Protein AF-A0A1B6JNA1-F1 (afdb_monomer_lite)

Secondary structure (DSSP, 8-state):
-HHHHHHTT-GGG---TTPPPHHHHHHHHHHHHHHT-HHHHHHHTT---S-HHHHHHHHHHHHS-TTS---HHHHHHHHHHHHHHHHHHHHHHHHHHHHTT----GGGTTSSSS--

Organism: NCBI:txid320908

Structure (mmCIF, N/CA/C/O backbone):
data_AF-A0A1B6JNA1-F1
#
_entry.id   AF-A0A1B6JNA1-F1
#
loop_
_atom_site.group_PDB
_atom_site.id
_atom_site.type_symbol
_atom_site.label_atom_id
_atom_site.label_alt_id
_atom_site.label_comp_id
_atom_site.label_asym_id
_atom_site.label_entity_id
_atom_site.label_seq_id
_atom_site.pdbx_PDB_ins_code
_atom_site.Cartn_x
_atom_site.Cartn_y
_atom_site.Cartn_z
_atom_site.occupancy
_atom_site.B_iso_or_equiv
_atom_site.auth_seq_id
_atom_site.auth_comp_id
_atom_site.auth_asym_id
_atom_site.auth_atom_id
_atom_site.pdbx_PDB_model_num
ATOM 1 N N . LYS A 1 1 ? 30.604 8.614 -13.892 1.00 64.69 1 LYS A N 1
ATOM 2 C CA . LYS A 1 1 ? 31.550 8.070 -14.895 1.00 64.69 1 LYS A CA 1
ATOM 3 C C . LYS A 1 1 ? 30.980 8.242 -16.300 1.00 64.69 1 LYS A C 1
ATOM 5 O O . LYS A 1 1 ? 31.469 9.134 -16.958 1.00 64.69 1 LYS A O 1
ATOM 10 N N . TYR A 1 2 ? 29.886 7.576 -16.689 1.00 70.19 2 TYR A N 1
ATOM 11 C CA . TYR A 1 2 ? 29.178 7.879 -17.953 1.00 70.19 2 TYR A CA 1
ATOM 12 C C . TYR A 1 2 ? 28.753 9.357 -18.084 1.00 70.19 2 TYR A C 1
ATOM 14 O O . TYR A 1 2 ? 29.214 10.044 -18.978 1.00 70.19 2 TYR A O 1
ATOM 22 N N . ARG A 1 3 ? 28.040 9.897 -17.083 1.00 75.25 3 ARG A N 1
ATOM 23 C CA . ARG A 1 3 ? 27.681 11.332 -17.026 1.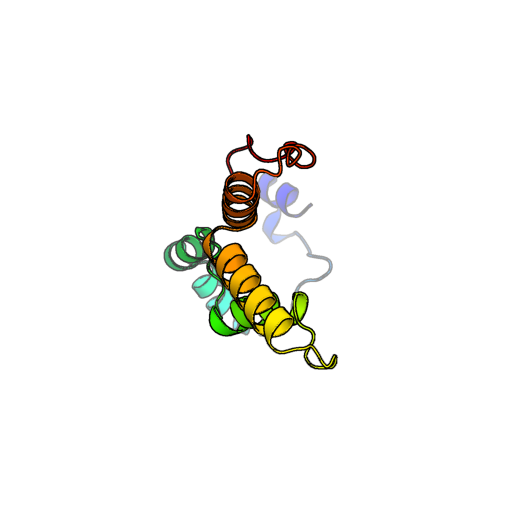00 75.25 3 ARG A CA 1
ATOM 24 C C . ARG A 1 3 ? 28.869 12.309 -17.044 1.00 75.25 3 ARG A C 1
ATOM 26 O O . ARG A 1 3 ? 28.667 13.488 -17.266 1.00 75.25 3 ARG A O 1
ATOM 33 N N . LEU A 1 4 ? 30.086 11.843 -16.745 1.00 79.69 4 LEU A N 1
ATOM 34 C CA . LEU A 1 4 ? 31.300 12.666 -16.858 1.00 79.69 4 LEU A CA 1
ATOM 35 C C . LEU A 1 4 ? 31.883 12.574 -18.276 1.00 79.69 4 LEU A C 1
ATOM 37 O O . LEU A 1 4 ? 32.355 13.574 -18.788 1.00 79.69 4 LEU A O 1
ATOM 41 N N . ALA A 1 5 ? 31.796 11.405 -18.918 1.00 74.88 5 ALA A N 1
ATOM 42 C CA . ALA A 1 5 ? 32.161 11.224 -20.322 1.00 74.88 5 ALA A CA 1
ATOM 43 C C . ALA A 1 5 ? 31.218 11.986 -21.272 1.00 74.88 5 ALA A C 1
ATOM 45 O O . ALA A 1 5 ? 31.691 12.540 -22.251 1.00 74.88 5 ALA A O 1
ATOM 46 N N . GLU A 1 6 ? 29.919 12.090 -20.953 1.00 77.88 6 GLU A N 1
ATOM 47 C CA . GLU A 1 6 ? 28.971 12.946 -21.694 1.00 77.88 6 GLU A CA 1
ATOM 48 C C . GLU A 1 6 ? 29.376 14.427 -21.636 1.00 77.88 6 GLU A C 1
ATOM 50 O O . GLU A 1 6 ? 29.380 15.110 -22.652 1.00 77.88 6 GLU A O 1
ATOM 55 N N . VAL A 1 7 ? 29.760 14.918 -20.452 1.00 82.44 7 VAL A N 1
ATOM 56 C CA . VAL A 1 7 ? 30.208 16.312 -20.258 1.00 82.44 7 VAL A CA 1
ATOM 57 C C . VAL A 1 7 ? 31.532 16.593 -20.971 1.00 82.44 7 VAL A C 1
ATOM 59 O O . VAL A 1 7 ? 31.754 17.710 -21.424 1.00 82.44 7 VAL A O 1
ATOM 62 N N . ASN A 1 8 ? 32.393 15.583 -21.083 1.00 82.00 8 ASN A N 1
ATOM 63 C CA . ASN A 1 8 ? 33.696 15.688 -21.732 1.00 82.00 8 ASN A CA 1
ATOM 64 C C . ASN A 1 8 ? 33.656 15.357 -23.239 1.00 82.00 8 ASN A C 1
ATOM 66 O O . ASN A 1 8 ? 34.715 15.277 -23.848 1.00 82.00 8 ASN A O 1
ATOM 70 N N . GLU A 1 9 ? 32.472 15.128 -23.828 1.00 76.38 9 GLU A N 1
ATOM 71 C CA . GLU A 1 9 ? 32.278 14.707 -25.233 1.00 76.38 9 GLU A CA 1
ATOM 72 C C . GLU A 1 9 ? 32.980 13.380 -25.614 1.00 76.38 9 GLU A C 1
ATOM 74 O O . GLU A 1 9 ? 33.183 13.058 -26.783 1.00 76.38 9 GLU A O 1
ATOM 79 N N . GLU A 1 10 ? 33.289 12.541 -24.624 1.00 76.88 10 GLU A N 1
ATOM 80 C CA . GLU A 1 10 ? 33.940 11.230 -24.770 1.00 76.88 10 GLU A CA 1
ATOM 81 C C . GLU A 1 10 ? 32.926 10.066 -24.722 1.00 76.88 10 GLU A C 1
ATOM 83 O O . GLU A 1 10 ? 33.271 8.915 -24.456 1.00 76.88 10 GLU A O 1
ATOM 88 N N . GLU A 1 11 ? 31.640 10.342 -24.962 1.00 62.94 11 GLU A N 1
ATOM 89 C CA . GLU A 1 11 ? 30.552 9.358 -24.845 1.00 62.94 11 GLU A CA 1
ATOM 90 C C . GLU A 1 11 ? 30.777 8.128 -25.741 1.00 62.94 11 GLU A C 1
ATOM 92 O O . GLU A 1 11 ? 30.576 6.990 -25.317 1.00 62.94 11 GLU A O 1
ATOM 97 N N . ILE A 1 12 ? 31.267 8.352 -26.964 1.00 63.88 12 ILE A N 1
ATOM 98 C CA . ILE A 1 12 ? 31.455 7.315 -27.989 1.00 63.88 12 ILE A CA 1
ATOM 99 C C . ILE A 1 12 ? 32.547 6.307 -27.583 1.00 63.88 12 ILE A C 1
ATOM 101 O O . ILE A 1 12 ? 32.508 5.147 -27.995 1.00 63.88 12 ILE A O 1
ATOM 105 N N . THR A 1 13 ? 33.514 6.717 -26.755 1.00 67.69 13 THR A N 1
ATOM 106 C CA . THR A 1 13 ? 34.636 5.870 -26.312 1.00 67.69 13 THR A CA 1
ATOM 107 C C . THR A 1 13 ? 34.404 5.241 -24.936 1.00 67.69 13 THR A C 1
ATOM 109 O O . THR A 1 13 ? 35.193 4.400 -24.491 1.00 67.69 13 THR A O 1
ATOM 112 N N . TYR A 1 14 ? 33.309 5.592 -24.256 1.00 74.19 14 TYR A N 1
ATOM 113 C CA . TYR A 1 14 ? 33.025 5.110 -22.912 1.00 74.19 14 TYR A CA 1
ATOM 114 C C . TYR A 1 14 ? 32.519 3.660 -22.912 1.00 74.19 14 TYR A C 1
ATOM 116 O O . TYR A 1 14 ? 31.377 3.357 -23.263 1.00 74.19 14 TYR A O 1
ATOM 124 N N . ASN A 1 15 ? 33.356 2.735 -22.438 1.00 74.81 15 ASN A N 1
ATOM 125 C CA . ASN A 1 15 ? 32.965 1.336 -22.297 1.00 74.81 15 ASN A CA 1
ATOM 126 C C . ASN A 1 15 ? 32.178 1.103 -20.995 1.00 74.81 15 ASN A C 1
ATOM 128 O O . ASN A 1 15 ? 32.719 1.151 -19.883 1.00 74.81 15 ASN A O 1
ATOM 132 N N . HIS A 1 16 ? 30.884 0.817 -21.125 1.00 78.12 16 HIS A N 1
ATOM 133 C CA . HIS A 1 16 ? 30.058 0.410 -19.997 1.00 78.12 16 HIS A CA 1
ATOM 134 C C . HIS A 1 16 ? 30.449 -0.997 -19.536 1.00 78.12 16 HIS A C 1
ATOM 136 O O . HIS A 1 16 ? 30.266 -1.969 -20.258 1.00 78.12 16 HIS A O 1
ATOM 142 N N . LYS A 1 17 ? 30.897 -1.119 -18.280 1.00 75.25 17 LYS A N 1
ATOM 143 C CA . LYS A 1 17 ? 31.339 -2.385 -17.657 1.00 75.25 17 LYS A CA 1
ATOM 144 C C . LYS A 1 17 ? 30.324 -3.547 -17.763 1.00 75.25 17 LYS A C 1
ATOM 146 O O . LYS A 1 17 ? 30.717 -4.701 -17.644 1.00 75.25 17 LYS A O 1
ATOM 151 N N . HIS A 1 18 ? 29.041 -3.245 -17.979 1.00 78.38 18 HIS A N 1
ATOM 152 C CA . HIS A 1 18 ? 27.941 -4.209 -18.104 1.00 78.38 18 HIS A CA 1
ATOM 153 C C . HIS A 1 18 ? 27.003 -3.856 -19.275 1.00 78.38 18 HIS A C 1
ATOM 155 O O . HIS A 1 18 ? 25.787 -3.782 -19.104 1.00 78.38 18 HIS A O 1
ATOM 161 N N . SER A 1 19 ? 27.557 -3.557 -20.451 1.00 80.50 19 SER A N 1
ATOM 162 C CA . SER A 1 19 ? 26.771 -3.302 -21.663 1.00 80.50 19 SER A CA 1
ATOM 163 C C . SER A 1 19 ? 26.009 -4.551 -22.119 1.00 80.50 19 SER A C 1
ATOM 165 O O . SER A 1 19 ? 26.513 -5.674 -22.079 1.00 80.50 19 SER A O 1
ATOM 167 N N . LEU A 1 20 ? 24.763 -4.352 -22.554 1.00 85.12 20 LEU A N 1
ATOM 168 C CA . LEU A 1 20 ? 23.972 -5.413 -23.170 1.00 85.12 20 LEU A CA 1
ATOM 169 C C . LEU A 1 20 ? 24.532 -5.738 -24.563 1.00 85.12 20 LEU A C 1
ATOM 171 O O . LEU A 1 20 ? 24.960 -4.818 -25.265 1.00 85.12 20 LEU A O 1
ATOM 175 N N . PRO A 1 21 ? 24.476 -7.007 -25.011 1.00 90.50 21 PRO A N 1
ATOM 176 C CA . PRO A 1 21 ? 24.814 -7.354 -26.386 1.00 90.50 21 PRO A CA 1
ATOM 177 C C . PRO A 1 21 ? 23.998 -6.530 -27.387 1.00 90.50 21 PRO A C 1
ATOM 179 O O . PRO A 1 21 ? 22.803 -6.301 -27.182 1.00 90.50 21 PRO A O 1
ATOM 182 N N . GLN A 1 22 ? 24.613 -6.133 -28.504 1.00 86.06 22 GLN A N 1
ATOM 183 C CA . GLN A 1 22 ? 23.990 -5.231 -29.482 1.00 86.06 22 GLN A CA 1
ATOM 184 C C . GLN A 1 22 ? 22.648 -5.753 -30.017 1.00 86.06 22 GLN A C 1
ATOM 186 O O . GLN A 1 22 ? 21.712 -4.977 -30.209 1.00 86.06 22 GLN A O 1
ATOM 191 N N . ALA A 1 23 ? 22.528 -7.068 -30.214 1.00 91.31 23 ALA A N 1
ATOM 192 C CA . ALA A 1 23 ? 21.285 -7.708 -30.640 1.00 91.31 23 ALA A CA 1
ATOM 193 C C . ALA A 1 23 ? 20.155 -7.520 -29.610 1.00 91.31 23 ALA A C 1
ATOM 195 O O . ALA A 1 23 ? 19.037 -7.162 -29.977 1.00 91.31 23 ALA A O 1
ATOM 196 N N . VAL A 1 24 ? 20.464 -7.678 -28.317 1.00 91.50 24 VAL A N 1
ATOM 197 C CA . VAL A 1 24 ? 19.511 -7.467 -27.216 1.00 91.50 24 VAL A CA 1
ATOM 198 C C . VAL A 1 24 ? 19.121 -5.998 -27.135 1.00 91.50 24 VAL A C 1
ATOM 200 O O . VAL A 1 24 ? 17.936 -5.685 -27.083 1.00 91.50 24 VAL A O 1
ATOM 203 N N . LEU A 1 25 ? 20.102 -5.090 -27.188 1.00 89.94 25 LEU A N 1
ATOM 204 C CA . LEU A 1 25 ? 19.851 -3.651 -27.165 1.00 89.94 25 LEU A CA 1
ATOM 205 C C . LEU A 1 25 ? 18.921 -3.235 -28.310 1.00 89.94 25 LEU A C 1
ATOM 207 O O . LEU A 1 25 ? 17.948 -2.524 -28.084 1.00 89.94 25 LEU A O 1
ATOM 211 N N . THR A 1 26 ? 19.195 -3.708 -29.525 1.00 91.75 26 THR A N 1
ATOM 212 C CA . THR A 1 26 ? 18.393 -3.396 -30.717 1.00 91.75 26 THR A CA 1
ATOM 213 C C . THR A 1 26 ? 16.957 -3.899 -30.571 1.00 91.75 26 THR A C 1
ATOM 215 O O . THR A 1 26 ? 16.031 -3.186 -30.946 1.00 91.75 26 THR A O 1
ATOM 218 N N . ALA A 1 27 ? 16.762 -5.071 -29.961 1.00 95.38 27 ALA A N 1
ATOM 219 C CA . ALA A 1 27 ? 15.435 -5.623 -29.710 1.00 95.38 27 ALA A CA 1
ATOM 220 C C . ALA A 1 27 ? 14.644 -4.842 -28.641 1.00 95.38 27 ALA A C 1
ATOM 222 O O . ALA A 1 27 ? 13.454 -4.602 -28.821 1.00 95.38 27 ALA A O 1
ATOM 223 N N . ILE A 1 28 ? 15.279 -4.423 -27.536 1.00 94.94 28 ILE A N 1
ATOM 224 C CA . ILE A 1 28 ? 14.566 -3.791 -26.405 1.00 94.94 28 ILE A CA 1
ATOM 225 C C . ILE A 1 28 ? 14.438 -2.266 -26.521 1.00 94.94 28 ILE A C 1
ATOM 227 O O . ILE A 1 28 ? 13.556 -1.669 -25.900 1.00 94.94 28 ILE A O 1
ATOM 231 N N . LYS A 1 29 ? 15.327 -1.612 -27.280 1.00 92.56 29 LYS A N 1
ATOM 232 C CA . LYS A 1 29 ? 15.410 -0.145 -27.372 1.00 92.56 29 LYS A CA 1
ATOM 233 C C . LYS A 1 29 ? 14.109 0.509 -27.859 1.00 92.56 29 LYS A C 1
ATOM 235 O O . LYS A 1 29 ? 13.749 1.521 -27.255 1.00 92.56 29 LYS A O 1
ATOM 240 N N . PRO A 1 30 ? 13.386 -0.022 -28.868 1.00 95.81 30 PRO A N 1
ATOM 241 C CA . PRO A 1 30 ? 12.092 0.528 -29.276 1.00 95.81 30 PRO A CA 1
ATOM 242 C C . PRO A 1 30 ? 11.081 0.522 -28.124 1.00 95.81 30 PRO A C 1
ATOM 244 O O . PRO A 1 30 ? 10.563 1.574 -27.760 1.00 95.81 30 PRO A O 1
ATOM 247 N N . THR A 1 31 ? 10.916 -0.620 -27.450 1.00 94.62 31 THR A N 1
ATOM 248 C CA . THR A 1 31 ? 10.019 -0.761 -26.293 1.00 94.62 31 THR A CA 1
ATOM 249 C C . THR A 1 31 ? 10.368 0.222 -25.182 1.00 94.62 31 THR A C 1
ATOM 251 O O . THR A 1 31 ? 9.492 0.877 -24.624 1.00 94.62 31 THR A O 1
ATOM 254 N N . TYR A 1 32 ? 11.655 0.375 -24.865 1.00 91.94 32 TYR A N 1
ATOM 255 C CA . TYR A 1 32 ? 12.080 1.297 -23.813 1.00 91.94 32 TYR A CA 1
ATOM 256 C C . TYR A 1 32 ? 11.798 2.761 -24.180 1.00 91.94 32 TYR A C 1
ATOM 258 O O . TYR A 1 32 ? 11.418 3.554 -23.318 1.00 91.94 32 TYR A O 1
ATOM 266 N N . ARG A 1 33 ? 11.950 3.129 -25.460 1.00 93.75 33 ARG A N 1
ATOM 267 C CA . ARG A 1 33 ? 11.614 4.468 -25.967 1.00 93.75 33 ARG A CA 1
ATOM 268 C C . ARG A 1 33 ? 10.115 4.736 -25.895 1.00 93.75 33 ARG A C 1
ATOM 270 O O . ARG A 1 33 ? 9.734 5.803 -25.419 1.00 93.75 33 ARG A O 1
ATOM 277 N N . ASP A 1 34 ? 9.293 3.762 -26.268 1.00 93.94 34 ASP A N 1
ATOM 278 C CA . ASP A 1 34 ? 7.835 3.862 -26.169 1.00 93.94 34 ASP A CA 1
ATOM 279 C C . ASP A 1 34 ? 7.373 4.001 -24.713 1.00 93.94 34 ASP A C 1
ATOM 281 O O . ASP A 1 34 ? 6.535 4.849 -24.399 1.00 93.94 34 ASP A O 1
ATOM 285 N N . LEU A 1 35 ? 7.975 3.239 -23.795 1.00 89.81 35 LEU A N 1
ATOM 286 C CA . LEU A 1 35 ? 7.693 3.337 -22.359 1.00 89.81 35 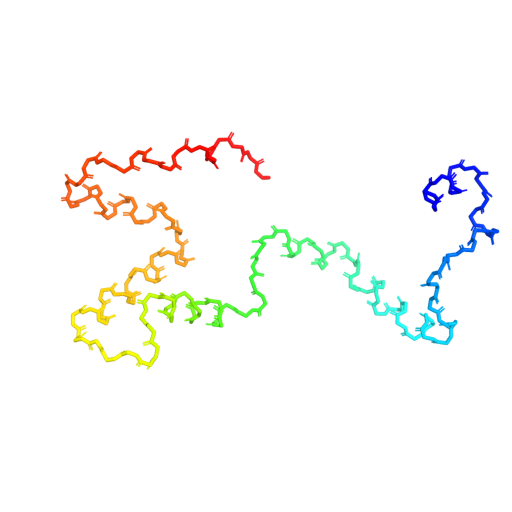LEU A CA 1
ATOM 287 C C . LEU A 1 35 ? 8.195 4.646 -21.728 1.00 89.81 35 LEU A C 1
ATOM 289 O O . LEU A 1 35 ? 7.679 5.075 -20.699 1.00 89.81 35 LEU A O 1
ATOM 293 N N . SER A 1 36 ? 9.173 5.305 -22.352 1.00 91.19 36 SER A N 1
ATOM 294 C CA . SER A 1 36 ? 9.734 6.582 -21.891 1.00 91.19 36 SER A CA 1
ATOM 295 C C . SER A 1 36 ? 8.970 7.805 -22.413 1.00 91.19 36 SER A C 1
ATOM 297 O O . SER A 1 36 ? 9.399 8.939 -22.187 1.00 91.19 36 SER A O 1
ATOM 299 N N . ARG A 1 37 ? 7.855 7.621 -23.131 1.00 93.50 37 ARG A N 1
ATOM 300 C CA . ARG A 1 37 ? 7.066 8.747 -23.637 1.00 93.50 37 ARG A CA 1
ATOM 301 C C . ARG A 1 37 ? 6.446 9.554 -22.493 1.00 93.50 37 ARG A C 1
ATOM 303 O O . ARG A 1 37 ? 5.844 9.007 -21.568 1.00 93.50 37 ARG A O 1
ATOM 310 N N . LEU A 1 38 ? 6.536 10.881 -22.591 1.00 91.19 38 LEU A N 1
ATOM 311 C CA . LEU A 1 38 ? 6.075 11.810 -21.551 1.00 91.19 38 LEU A CA 1
ATOM 312 C C . LEU A 1 38 ? 4.587 11.654 -21.209 1.00 91.19 38 LEU A C 1
ATOM 314 O O . LEU A 1 38 ? 4.205 11.829 -20.056 1.00 91.19 38 LEU A O 1
ATOM 318 N N . ASP A 1 39 ? 3.740 11.330 -22.183 1.00 89.56 39 ASP A N 1
ATOM 319 C CA . ASP A 1 39 ? 2.310 11.105 -21.969 1.00 89.56 39 ASP A CA 1
ATOM 320 C C . ASP A 1 39 ? 2.024 9.836 -21.153 1.00 89.56 39 ASP A C 1
ATOM 322 O O . ASP A 1 39 ? 1.073 9.819 -20.368 1.00 89.56 39 ASP A O 1
ATOM 326 N N . LEU A 1 40 ? 2.860 8.799 -21.284 1.00 86.56 40 LEU A N 1
ATOM 327 C CA . LEU A 1 40 ? 2.782 7.595 -20.460 1.00 86.56 40 LEU A CA 1
ATOM 328 C C . LEU A 1 40 ? 3.310 7.869 -19.047 1.00 86.56 40 LEU A C 1
ATOM 330 O O . L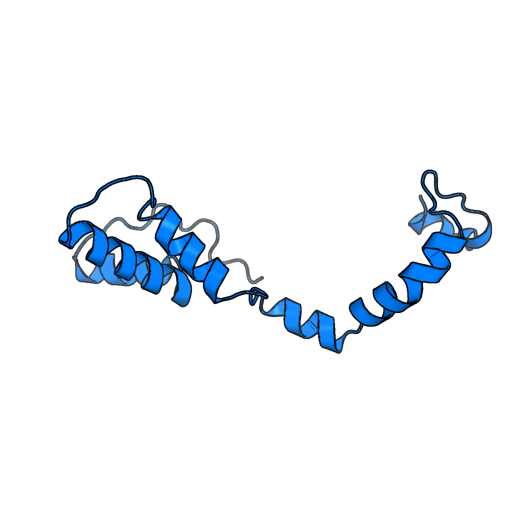EU A 1 40 ? 2.626 7.575 -18.068 1.00 86.56 40 LEU A O 1
ATOM 334 N N . LEU A 1 41 ? 4.470 8.520 -18.933 1.00 87.50 41 LEU A N 1
ATOM 335 C CA . LEU A 1 41 ? 5.085 8.846 -17.642 1.00 87.50 41 LEU A CA 1
ATOM 336 C C . LEU A 1 41 ? 4.218 9.793 -16.796 1.00 87.50 41 LEU A C 1
ATOM 338 O O . LEU A 1 41 ? 4.107 9.610 -15.585 1.00 87.50 41 LEU A O 1
ATOM 342 N N . LYS A 1 42 ? 3.521 10.753 -17.419 1.00 88.25 42 LYS A N 1
ATOM 343 C CA . LYS A 1 42 ? 2.560 11.635 -16.729 1.00 88.25 42 LYS A CA 1
ATOM 344 C C . LYS A 1 42 ? 1.430 10.865 -16.038 1.00 88.25 42 LYS A C 1
ATOM 346 O O . LYS A 1 42 ? 0.923 11.318 -15.016 1.00 88.25 42 LYS A O 1
ATOM 351 N N . LYS A 1 43 ? 1.036 9.694 -16.550 1.00 80.06 43 LYS A N 1
ATOM 352 C CA . LYS A 1 43 ? 0.019 8.847 -15.901 1.00 80.06 43 LYS A CA 1
ATOM 353 C C . LYS A 1 43 ? 0.560 8.204 -14.622 1.00 80.06 43 LYS A C 1
ATOM 355 O O . LYS A 1 43 ? -0.198 8.063 -13.664 1.00 80.06 43 LYS A O 1
ATOM 360 N N . CYS A 1 44 ? 1.858 7.904 -14.578 1.00 78.69 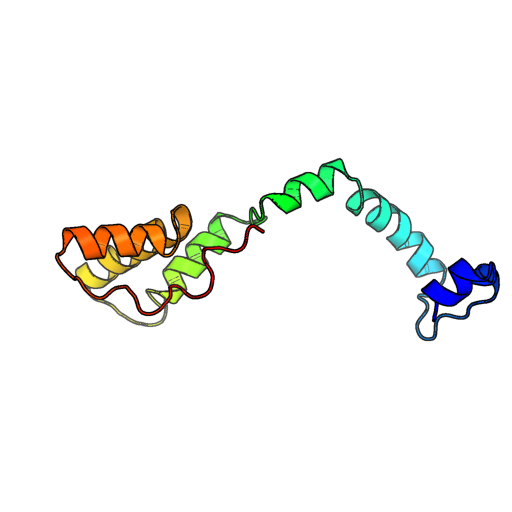44 CYS A N 1
ATOM 361 C CA . CYS A 1 44 ? 2.537 7.344 -13.409 1.00 78.69 44 CYS A CA 1
ATOM 362 C C . CYS A 1 44 ? 2.685 8.350 -12.254 1.00 78.69 44 CYS A C 1
ATOM 364 O O . CYS A 1 44 ? 2.745 7.928 -11.103 1.00 78.69 44 CYS A O 1
ATOM 366 N N . LEU A 1 45 ? 2.678 9.664 -12.527 1.00 77.38 45 LEU A N 1
ATOM 367 C CA . LEU A 1 45 ? 2.782 10.710 -11.492 1.00 77.38 45 LEU A CA 1
ATOM 368 C C . LEU A 1 45 ? 1.653 10.649 -10.455 1.00 77.38 45 LEU A C 1
ATOM 370 O O . LEU A 1 45 ? 1.856 10.989 -9.296 1.00 77.38 45 LEU A O 1
ATOM 374 N N . HIS A 1 46 ? 0.471 10.173 -10.848 1.00 69.75 46 HIS A N 1
ATOM 375 C CA . HIS A 1 46 ? -0.666 10.046 -9.936 1.00 69.75 46 HIS A CA 1
ATOM 376 C C . HIS A 1 46 ? -0.539 8.857 -8.971 1.00 69.75 46 HIS A C 1
ATOM 378 O O . HIS A 1 46 ? -1.417 8.676 -8.130 1.00 69.75 46 HIS A O 1
ATOM 384 N N . GLY A 1 47 ? 0.490 8.010 -9.119 1.00 63.56 47 GLY A N 1
ATOM 385 C CA . GLY A 1 47 ? 0.708 6.841 -8.264 1.00 63.56 47 GLY A CA 1
ATOM 386 C C . GLY A 1 47 ? -0.436 5.823 -8.292 1.00 63.56 47 GLY A C 1
ATOM 387 O O . GLY A 1 47 ? -0.555 5.009 -7.379 1.00 63.56 47 GLY A O 1
ATOM 388 N N . LYS A 1 48 ? -1.305 5.871 -9.313 1.00 66.38 48 LYS A N 1
ATOM 389 C CA . LYS A 1 48 ? -2.392 4.904 -9.467 1.00 66.38 48 LYS A CA 1
ATOM 390 C C . LYS A 1 48 ? -1.782 3.556 -9.832 1.00 66.38 48 LYS A C 1
ATOM 392 O O . LYS A 1 48 ? -1.038 3.449 -10.805 1.00 66.38 48 LYS A O 1
ATOM 397 N N . THR A 1 49 ? -2.077 2.538 -9.034 1.00 58.88 49 THR A N 1
ATOM 398 C CA . THR A 1 49 ? -1.597 1.180 -9.278 1.00 58.88 49 THR A CA 1
ATOM 399 C C . THR A 1 49 ? -2.216 0.634 -10.563 1.00 58.88 49 THR A C 1
ATOM 401 O O . THR A 1 49 ? -3.393 0.855 -10.845 1.00 58.88 49 THR A O 1
ATOM 404 N N . GLN A 1 50 ? -1.425 -0.100 -11.352 1.00 63.31 50 GLN A N 1
ATOM 405 C CA . GLN A 1 50 ? -1.908 -0.766 -12.572 1.00 63.31 50 GLN A CA 1
ATOM 406 C C . GLN A 1 50 ? -3.006 -1.807 -12.285 1.00 63.31 50 GLN A C 1
ATOM 408 O O . GLN A 1 50 ? -3.732 -2.189 -13.197 1.00 63.31 50 GLN A O 1
ATOM 413 N N . ASN A 1 51 ? -3.162 -2.227 -11.024 1.00 78.50 51 ASN A N 1
ATOM 414 C CA . ASN A 1 51 ? -4.180 -3.167 -10.579 1.00 78.50 51 ASN A CA 1
ATOM 415 C C . ASN A 1 51 ? -4.829 -2.696 -9.266 1.00 78.50 51 ASN A C 1
ATOM 417 O O . ASN A 1 51 ? -4.431 -3.086 -8.167 1.00 78.50 51 ASN A O 1
ATOM 421 N N . VAL A 1 52 ? -5.841 -1.835 -9.390 1.00 76.75 52 VAL A N 1
ATOM 422 C CA . VAL A 1 52 ? -6.617 -1.298 -8.257 1.00 76.75 52 VAL A CA 1
ATOM 423 C C . VAL A 1 52 ? -7.207 -2.423 -7.398 1.00 76.75 52 VAL A C 1
ATOM 425 O O . VAL A 1 52 ? -7.179 -2.333 -6.173 1.00 76.75 52 VAL A O 1
ATOM 428 N N . ASN A 1 53 ? -7.663 -3.512 -8.023 1.00 85.38 53 ASN A N 1
ATOM 429 C CA . ASN A 1 53 ? -8.283 -4.634 -7.321 1.00 85.38 53 ASN A CA 1
ATOM 430 C C . ASN A 1 53 ? -7.269 -5.422 -6.485 1.00 85.38 53 ASN A C 1
ATOM 432 O O . ASN A 1 53 ? -7.542 -5.743 -5.333 1.00 85.38 53 ASN A O 1
ATOM 436 N N . GLU A 1 54 ? -6.090 -5.718 -7.031 1.00 87.31 54 GLU A N 1
ATOM 437 C CA . GLU A 1 54 ? -5.023 -6.389 -6.275 1.00 87.31 54 GLU A CA 1
ATOM 438 C C . GLU A 1 54 ? -4.481 -5.506 -5.156 1.00 87.31 54 GLU A C 1
ATOM 440 O O . GLU A 1 54 ? -4.273 -5.984 -4.043 1.00 87.31 54 GLU A O 1
ATOM 445 N N . SER A 1 55 ? -4.337 -4.206 -5.414 1.00 88.50 55 SER A N 1
ATOM 446 C CA . SER A 1 55 ? -3.923 -3.245 -4.397 1.00 88.50 55 SER A CA 1
ATOM 447 C C . SER A 1 55 ? -4.924 -3.182 -3.238 1.00 88.50 55 SER A C 1
ATOM 449 O O . SER A 1 55 ? -4.517 -3.314 -2.084 1.00 88.50 55 SER A O 1
ATOM 451 N N . PHE A 1 56 ? -6.224 -3.064 -3.525 1.00 91.75 56 PHE A N 1
ATOM 452 C CA . PHE A 1 56 ? -7.271 -3.070 -2.502 1.00 91.75 56 PHE A CA 1
ATOM 453 C C . PHE A 1 56 ? -7.310 -4.391 -1.732 1.00 91.75 56 PHE A C 1
ATOM 455 O O . PHE A 1 56 ? -7.302 -4.406 -0.501 1.00 91.75 56 PHE A O 1
ATOM 462 N N . ASN A 1 57 ? -7.291 -5.511 -2.449 1.00 93.06 57 ASN A N 1
ATOM 463 C CA . ASN A 1 57 ? -7.315 -6.824 -1.830 1.00 93.06 57 ASN A CA 1
ATOM 464 C C . ASN A 1 57 ? -6.100 -7.054 -0.920 1.00 93.06 57 ASN A C 1
ATOM 466 O O . ASN A 1 57 ? -6.250 -7.595 0.173 1.00 93.06 57 ASN A O 1
ATOM 470 N N . ASN A 1 58 ? -4.913 -6.579 -1.309 1.00 93.25 58 ASN A N 1
ATOM 471 C CA . ASN A 1 58 ? -3.737 -6.602 -0.446 1.00 93.25 58 ASN A CA 1
ATOM 472 C C . ASN A 1 58 ? -3.970 -5.813 0.854 1.00 93.25 58 ASN A C 1
ATOM 474 O O . ASN A 1 58 ? -3.586 -6.271 1.928 1.00 93.25 58 ASN A O 1
ATOM 478 N N . VAL A 1 59 ? -4.638 -4.655 0.800 1.00 94.56 59 VAL A N 1
ATOM 479 C CA . VAL A 1 59 ? -5.021 -3.916 2.016 1.00 94.56 59 VAL A CA 1
ATOM 480 C C . VAL A 1 59 ? -5.940 -4.770 2.889 1.00 94.56 59 VAL A C 1
ATOM 482 O O . VAL A 1 59 ? -5.640 -4.919 4.072 1.00 94.56 59 VAL A O 1
ATOM 485 N N . VAL A 1 60 ? -6.987 -5.382 2.321 1.00 96.00 60 VAL A N 1
ATOM 486 C CA . VAL A 1 60 ? -7.911 -6.271 3.052 1.00 96.00 60 VAL A CA 1
ATOM 487 C C . VAL A 1 60 ? -7.157 -7.416 3.729 1.00 96.00 60 VAL A C 1
ATOM 489 O O . VAL A 1 60 ? -7.299 -7.604 4.934 1.00 96.00 60 VAL A O 1
ATOM 492 N N . TRP A 1 61 ? -6.308 -8.138 2.997 1.00 95.75 61 TRP A N 1
ATOM 493 C CA . TRP A 1 61 ? -5.600 -9.311 3.523 1.00 95.75 61 TRP A CA 1
ATOM 494 C C . TRP A 1 61 ? -4.526 -8.971 4.557 1.00 95.75 61 TRP A C 1
ATOM 496 O O . TRP A 1 61 ? -4.242 -9.793 5.422 1.00 95.75 61 TRP A O 1
ATOM 506 N N . ASN A 1 62 ? -3.976 -7.754 4.523 1.00 95.00 62 ASN A N 1
ATOM 507 C CA . ASN A 1 62 ? -3.094 -7.263 5.583 1.00 95.00 62 ASN A CA 1
ATOM 508 C C . ASN A 1 62 ? -3.840 -6.980 6.900 1.00 95.00 62 ASN A C 1
ATOM 510 O O . ASN A 1 62 ? -3.221 -7.033 7.958 1.00 95.00 62 ASN A O 1
ATOM 514 N N . ARG A 1 63 ? -5.144 -6.657 6.860 1.00 93.62 63 ARG A N 1
ATOM 515 C CA . ARG A 1 63 ? -5.971 -6.487 8.075 1.00 93.62 63 ARG A CA 1
ATOM 516 C C . ARG A 1 63 ? -6.566 -7.814 8.528 1.00 93.62 63 ARG A C 1
ATOM 518 O O . ARG A 1 63 ? -6.619 -8.085 9.722 1.00 93.62 63 ARG A O 1
ATOM 525 N N . ILE A 1 64 ? -7.043 -8.607 7.571 1.00 96.56 64 ILE A N 1
ATOM 526 C CA . ILE A 1 64 ? -7.745 -9.871 7.790 1.00 96.56 64 ILE A CA 1
ATOM 527 C C . ILE A 1 64 ? -7.044 -10.954 6.960 1.00 96.56 64 ILE A C 1
ATOM 529 O O . ILE A 1 64 ? -7.397 -11.174 5.793 1.00 96.56 64 ILE A O 1
ATOM 533 N N . PRO A 1 65 ? -6.024 -11.619 7.528 1.00 95.06 65 PRO A N 1
ATOM 534 C CA . PRO A 1 65 ? -5.295 -12.6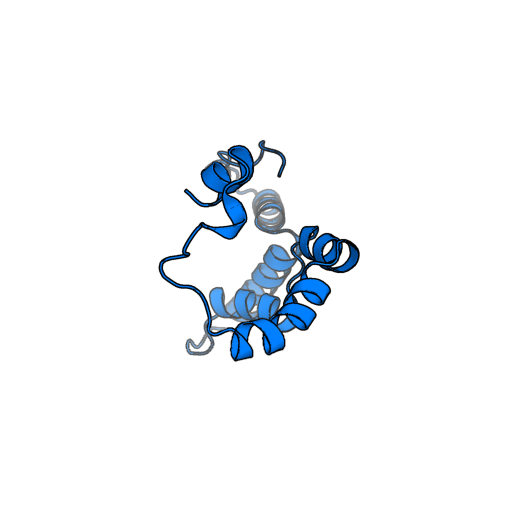68 6.830 1.00 95.06 65 PRO A CA 1
ATOM 535 C C . PRO A 1 65 ? -6.214 -13.827 6.436 1.00 95.06 65 PRO A C 1
ATOM 537 O O . PRO A 1 65 ? -7.006 -14.312 7.240 1.00 95.06 65 PRO A O 1
ATOM 540 N N . LYS A 1 66 ? -6.079 -14.322 5.200 1.00 94.19 66 LYS A N 1
ATOM 541 C CA . LYS A 1 66 ? -6.922 -15.412 4.661 1.00 94.19 66 LYS A CA 1
ATOM 542 C C . LYS A 1 66 ? -6.809 -16.725 5.436 1.00 94.19 66 LYS A C 1
ATOM 544 O O . LYS A 1 66 ? -7.703 -17.558 5.371 1.00 94.19 66 LYS A O 1
ATOM 549 N N . ASN A 1 67 ? -5.675 -16.932 6.091 1.00 95.75 67 ASN A N 1
ATOM 550 C CA . ASN A 1 67 ? -5.336 -18.143 6.826 1.00 95.75 67 ASN A CA 1
ATOM 551 C C . ASN A 1 67 ? -5.759 -18.087 8.302 1.00 95.75 67 ASN A C 1
ATOM 553 O O . ASN A 1 67 ? -5.463 -19.021 9.042 1.00 95.75 67 ASN A O 1
ATOM 557 N N . VAL A 1 68 ? -6.423 -17.012 8.734 1.00 94.81 68 VAL A N 1
ATOM 558 C CA . VAL A 1 68 ? -6.884 -16.836 10.111 1.00 94.81 68 VAL A CA 1
ATOM 559 C C . VAL A 1 68 ? -8.403 -16.756 10.116 1.00 94.81 68 VAL A C 1
ATOM 561 O O . VAL A 1 68 ? -9.000 -15.907 9.457 1.00 94.81 68 VAL A O 1
ATOM 564 N N . PHE A 1 69 ? -9.040 -17.640 10.881 1.00 95.31 69 PHE A N 1
ATOM 565 C CA . PHE A 1 69 ? -10.470 -17.531 11.134 1.00 95.31 69 PHE A CA 1
ATOM 566 C C . PHE A 1 69 ? -10.739 -16.336 12.054 1.00 95.31 69 PHE A C 1
ATOM 568 O O . PHE A 1 69 ? -10.134 -16.213 13.118 1.00 95.31 69 PHE A O 1
ATOM 575 N N . VAL A 1 70 ? -11.668 -15.470 11.653 1.00 94.94 70 VAL A N 1
ATOM 576 C CA . VAL A 1 70 ? -12.124 -14.323 12.444 1.00 94.94 70 VAL A CA 1
ATOM 577 C C . VAL A 1 70 ? -13.646 -14.338 12.551 1.00 94.94 70 VAL A C 1
ATOM 579 O O . VAL A 1 70 ? -14.342 -14.801 11.646 1.00 94.94 70 VAL A O 1
ATOM 582 N N . GLY A 1 71 ? -14.175 -13.814 13.656 1.00 97.50 71 GLY A N 1
ATOM 583 C CA . GLY A 1 71 ? -15.616 -13.640 13.825 1.00 97.50 71 GLY A CA 1
ATOM 584 C C . GLY A 1 71 ? -16.200 -12.638 12.822 1.00 97.50 71 GLY A C 1
ATOM 585 O O . GLY A 1 71 ? -15.491 -11.785 12.281 1.00 97.50 71 GLY A O 1
ATOM 586 N N . ARG A 1 72 ? -17.519 -12.708 12.597 1.00 96.75 72 ARG A N 1
ATOM 587 C CA . ARG A 1 72 ? -18.233 -11.837 11.643 1.00 96.75 72 ARG A CA 1
ATOM 588 C C . ARG A 1 72 ? -18.008 -10.348 11.918 1.00 96.75 72 ARG A C 1
ATOM 590 O O . ARG A 1 72 ? -17.805 -9.589 10.978 1.00 96.75 72 ARG A O 1
ATOM 597 N N . GLU A 1 73 ? -18.038 -9.931 13.179 1.00 97.56 73 GLU A N 1
ATOM 598 C CA . GLU A 1 73 ? -17.854 -8.524 13.558 1.00 97.56 73 GLU A CA 1
ATOM 599 C C . GLU A 1 73 ? -16.451 -8.020 13.209 1.00 97.56 73 GLU A C 1
ATOM 601 O O . GLU A 1 73 ? -16.305 -6.972 12.583 1.00 97.56 73 GLU A O 1
ATOM 606 N N . THR A 1 74 ? -15.419 -8.808 13.523 1.00 96.75 74 THR A N 1
ATOM 607 C CA . THR A 1 74 ? -14.027 -8.507 13.165 1.00 96.75 74 THR A CA 1
ATOM 608 C C . THR A 1 74 ? -13.832 -8.456 11.651 1.00 96.75 74 THR A C 1
ATOM 610 O O . THR A 1 74 ? -13.158 -7.554 11.155 1.00 96.75 74 THR A O 1
ATOM 613 N N . LEU A 1 75 ? -14.448 -9.384 10.909 1.00 96.62 75 LEU A N 1
ATOM 614 C CA . LEU A 1 75 ? -14.421 -9.399 9.445 1.00 96.62 75 LEU A CA 1
ATOM 615 C C . LEU A 1 75 ? -15.016 -8.108 8.867 1.00 96.62 75 LEU A C 1
ATOM 617 O O . LEU A 1 75 ? -14.395 -7.457 8.032 1.00 96.62 75 LEU A O 1
ATOM 621 N N . VAL A 1 76 ? -16.204 -7.716 9.332 1.00 97.31 76 VAL A N 1
ATOM 622 C CA . VAL A 1 76 ? -16.885 -6.494 8.881 1.00 97.31 76 VAL A CA 1
ATOM 623 C C . VAL A 1 76 ? -16.046 -5.257 9.208 1.00 97.31 76 VAL A C 1
ATOM 625 O O . VAL A 1 76 ? -15.785 -4.440 8.323 1.00 97.31 76 VAL A O 1
ATOM 628 N N . LEU A 1 77 ? -15.549 -5.146 10.443 1.00 96.44 77 LEU A N 1
ATOM 629 C CA . LEU A 1 77 ? -14.728 -4.015 10.873 1.00 96.44 77 LEU A CA 1
ATOM 630 C C . LEU A 1 77 ? -13.431 -3.895 10.062 1.00 96.44 77 LEU A C 1
ATOM 632 O O . LEU A 1 77 ? -13.088 -2.804 9.609 1.00 96.44 77 LEU A O 1
ATOM 636 N N . GLY A 1 78 ? -12.718 -5.002 9.845 1.00 96.38 78 GLY A N 1
ATOM 637 C CA . GLY A 1 78 ? -11.463 -4.984 9.094 1.00 96.38 78 GLY A CA 1
ATOM 638 C C . GLY A 1 78 ? -11.658 -4.662 7.608 1.00 96.38 78 GLY A C 1
ATOM 639 O O . GLY A 1 78 ? -10.809 -3.990 7.023 1.00 96.38 78 GLY A O 1
ATOM 640 N N . VAL A 1 79 ? -12.787 -5.056 7.002 1.00 96.44 79 VAL A N 1
ATOM 641 C CA . VAL A 1 79 ? -13.135 -4.639 5.632 1.00 96.44 79 VAL A CA 1
ATOM 642 C C . VAL A 1 79 ? -13.434 -3.138 5.583 1.00 96.44 79 VAL A C 1
ATOM 644 O O . VAL A 1 79 ? -12.930 -2.458 4.690 1.00 96.44 79 VAL A O 1
ATOM 647 N N . HIS A 1 80 ? -14.181 -2.591 6.547 1.00 96.75 80 HIS A N 1
ATOM 648 C CA . HIS A 1 80 ? -14.421 -1.145 6.616 1.00 96.75 80 HIS A CA 1
ATOM 649 C C . HIS A 1 80 ? -13.124 -0.347 6.808 1.00 96.75 80 HIS A C 1
ATOM 651 O O . HIS A 1 80 ? -12.918 0.645 6.108 1.00 96.75 80 HIS A O 1
ATOM 657 N N . ASP A 1 81 ? -12.218 -0.798 7.681 1.00 95.88 81 ASP A N 1
ATOM 658 C CA . ASP A 1 81 ? -10.896 -0.181 7.849 1.00 95.88 81 ASP A CA 1
ATOM 659 C C . ASP A 1 81 ? -10.055 -0.239 6.563 1.00 95.88 81 ASP A C 1
ATOM 661 O O . ASP A 1 81 ? -9.384 0.735 6.207 1.00 95.88 81 ASP A O 1
ATOM 665 N N . ALA A 1 82 ? -10.108 -1.361 5.839 1.00 95.69 82 ALA A N 1
ATOM 666 C CA . ALA A 1 82 ? -9.410 -1.520 4.570 1.00 95.69 82 ALA A CA 1
ATOM 667 C C . ALA A 1 82 ? -9.944 -0.555 3.503 1.00 95.69 82 ALA A C 1
ATOM 669 O O . ALA A 1 82 ? -9.152 0.117 2.845 1.00 95.69 82 ALA A O 1
ATOM 670 N N . VAL A 1 83 ? -11.269 -0.427 3.371 1.00 95.81 83 VAL A N 1
ATOM 671 C CA . VAL A 1 83 ? -11.913 0.536 2.460 1.00 95.81 83 VAL A CA 1
ATOM 672 C C . VAL A 1 83 ? -11.538 1.969 2.825 1.00 95.81 83 VAL A C 1
ATOM 674 O O . VAL A 1 83 ? -11.158 2.749 1.951 1.00 95.81 83 VAL A O 1
ATOM 677 N N . LEU A 1 84 ? -11.601 2.316 4.108 1.00 95.81 84 LEU A N 1
ATOM 678 C CA . LEU A 1 84 ? -11.254 3.647 4.594 1.00 95.81 84 LEU A CA 1
ATOM 679 C C . LEU A 1 84 ? -9.789 3.986 4.300 1.00 95.81 84 LEU A C 1
ATOM 681 O O . LEU A 1 84 ? -9.493 5.039 3.740 1.00 95.81 84 LEU A O 1
ATOM 685 N N . THR A 1 85 ? -8.875 3.068 4.621 1.00 93.31 85 THR A N 1
ATOM 686 C CA . THR A 1 85 ? -7.441 3.278 4.402 1.00 93.31 85 THR A CA 1
ATOM 687 C C . THR A 1 85 ? -7.087 3.299 2.915 1.00 93.31 85 THR A C 1
ATOM 689 O O . THR A 1 85 ? -6.203 4.047 2.512 1.00 93.31 85 THR A O 1
ATOM 692 N N . PHE A 1 86 ? -7.763 2.508 2.081 1.00 91.50 86 PHE A N 1
ATOM 693 C CA . PHE A 1 86 ? -7.513 2.498 0.641 1.00 91.50 86 PHE A CA 1
ATOM 694 C C . PHE A 1 86 ? -7.892 3.830 -0.022 1.00 91.50 86 PHE A C 1
ATOM 696 O O . PHE A 1 86 ? -7.170 4.306 -0.893 1.00 91.50 86 PHE A O 1
ATOM 703 N N . ASN A 1 87 ? -8.995 4.444 0.415 1.00 91.19 87 ASN A N 1
ATOM 704 C CA . ASN A 1 87 ? -9.502 5.679 -0.184 1.00 91.19 87 ASN A CA 1
ATOM 705 C C . ASN A 1 87 ? -8.902 6.951 0.436 1.00 91.19 87 ASN A C 1
ATOM 707 O O . ASN A 1 87 ? -8.596 7.894 -0.289 1.00 91.19 87 ASN A O 1
ATOM 711 N N . GLU A 1 88 ? -8.725 6.996 1.760 1.00 90.12 88 GLU A N 1
ATOM 712 C CA . GLU A 1 88 ? -8.293 8.205 2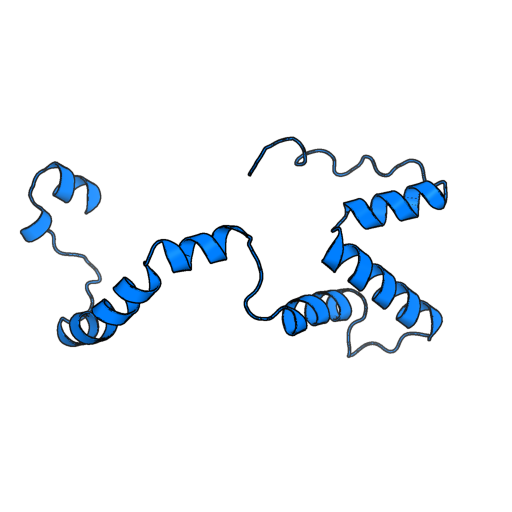.482 1.00 90.12 88 GLU A CA 1
ATOM 713 C C . GLU A 1 88 ? -6.985 8.030 3.272 1.00 90.12 88 GLU A C 1
ATOM 715 O O . GLU A 1 88 ? -6.528 8.952 3.957 1.00 90.12 88 GLU A O 1
ATOM 720 N N . GLY A 1 89 ? -6.369 6.848 3.227 1.00 89.75 89 GLY A N 1
ATOM 721 C CA . GLY A 1 89 ? -5.204 6.545 4.051 1.00 89.75 89 GLY A CA 1
ATOM 722 C C . GLY A 1 89 ? -5.498 6.674 5.549 1.00 89.75 89 GLY A C 1
ATOM 723 O O . GLY A 1 89 ? -6.615 6.473 6.029 1.00 89.75 89 GLY A O 1
ATOM 724 N N . ASN A 1 90 ? -4.474 7.059 6.311 1.00 88.69 90 ASN A N 1
ATOM 725 C CA . ASN A 1 90 ? -4.593 7.241 7.759 1.00 88.69 90 ASN A CA 1
ATOM 726 C C . ASN A 1 90 ? -5.453 8.451 8.154 1.00 88.69 90 ASN A C 1
ATOM 728 O O . ASN A 1 90 ? -5.916 8.512 9.292 1.00 88.69 90 ASN A O 1
ATOM 732 N N . ILE A 1 91 ? -5.706 9.392 7.236 1.00 89.94 91 ILE A N 1
ATOM 733 C CA . ILE A 1 91 ? -6.576 10.546 7.502 1.00 89.94 91 ILE A CA 1
ATOM 734 C C . ILE A 1 91 ? -7.995 10.063 7.810 1.00 89.94 91 ILE A C 1
ATOM 736 O O . ILE A 1 91 ? -8.591 10.516 8.787 1.00 89.94 91 ILE A O 1
ATOM 740 N N . GLY A 1 92 ? -8.498 9.092 7.042 1.00 91.25 92 GLY A N 1
ATOM 741 C CA . GLY A 1 92 ? -9.805 8.487 7.288 1.00 91.25 92 GLY A CA 1
ATOM 742 C C . GLY A 1 92 ? -9.897 7.856 8.678 1.00 91.25 92 GLY A C 1
ATOM 743 O O . GLY A 1 92 ? -10.839 8.118 9.424 1.00 91.25 92 GLY A O 1
ATOM 744 N N . ARG A 1 93 ? -8.871 7.097 9.086 1.00 90.81 93 ARG A N 1
ATOM 745 C CA . ARG A 1 93 ? -8.810 6.487 10.428 1.00 90.81 93 ARG A CA 1
ATOM 746 C C . ARG A 1 93 ? -8.817 7.537 11.537 1.00 90.81 93 ARG A C 1
ATOM 748 O O . ARG A 1 93 ? -9.530 7.372 12.520 1.00 90.81 93 ARG A O 1
ATOM 755 N N . ILE A 1 94 ? -8.077 8.636 11.371 1.00 90.75 94 ILE A N 1
ATOM 756 C CA . ILE A 1 94 ? -8.072 9.748 12.335 1.00 90.75 94 ILE A CA 1
ATOM 757 C C . ILE A 1 94 ? -9.474 10.355 12.482 1.00 90.75 94 ILE A C 1
ATOM 759 O O . ILE A 1 94 ? -9.865 10.675 13.601 1.00 90.75 94 ILE A O 1
ATOM 763 N N . LYS A 1 95 ? -10.246 10.495 11.394 1.00 91.19 95 LYS A N 1
ATOM 764 C CA . LYS A 1 95 ? -11.639 10.975 11.469 1.00 91.19 95 LYS A CA 1
ATOM 765 C C . LYS A 1 95 ? -12.499 10.041 12.324 1.00 91.19 95 LYS A C 1
ATOM 767 O O . LYS A 1 95 ? -13.152 10.512 13.243 1.00 91.19 95 LYS A O 1
ATOM 772 N N . VAL A 1 96 ? -12.431 8.728 12.096 1.00 91.81 96 VAL A N 1
ATOM 773 C CA . VAL A 1 96 ? -13.182 7.743 12.899 1.00 91.81 96 VAL A CA 1
ATOM 774 C C . VAL A 1 96 ? -12.780 7.795 14.375 1.00 91.81 96 VAL A C 1
ATOM 776 O O . VAL A 1 96 ? -13.643 7.826 15.245 1.00 91.81 96 VAL A O 1
ATOM 779 N N . LEU A 1 97 ? -11.480 7.861 14.677 1.00 91.00 97 LEU A N 1
ATOM 780 C CA . LEU A 1 97 ? -10.993 7.959 16.060 1.00 91.00 97 LEU A CA 1
ATOM 781 C C . LEU A 1 97 ? -11.485 9.234 16.764 1.00 91.00 97 LEU A C 1
ATOM 783 O O . LEU A 1 97 ? -11.814 9.183 17.949 1.00 91.00 97 LEU A O 1
ATOM 787 N N . LYS A 1 98 ? -11.574 10.356 16.036 1.00 89.12 98 LYS A N 1
ATOM 788 C CA . LYS A 1 98 ? -12.142 11.613 16.545 1.00 89.12 98 LYS A CA 1
ATOM 789 C C . LYS A 1 98 ? -13.621 11.475 16.891 1.00 89.12 98 LYS A C 1
ATOM 791 O O . LYS A 1 98 ? -14.005 11.885 17.981 1.00 89.12 98 LYS A O 1
ATOM 796 N N . GLU A 1 99 ? -14.416 10.875 16.007 1.00 92.25 99 GLU A N 1
ATOM 797 C CA . GLU A 1 99 ? -15.847 10.626 16.252 1.00 92.25 99 GLU A CA 1
ATOM 798 C C . GLU A 1 99 ? -16.069 9.678 17.442 1.00 92.25 99 GLU A C 1
ATOM 800 O O . GLU A 1 99 ? -17.015 9.839 18.206 1.00 92.25 99 GLU A O 1
ATOM 805 N N . LEU A 1 100 ? -15.149 8.734 17.664 1.00 91.88 100 LEU A N 1
ATOM 806 C CA . LEU A 1 100 ? -15.149 7.853 18.838 1.00 91.88 100 LEU A CA 1
ATOM 807 C C . LEU A 1 100 ? -14.636 8.530 20.125 1.00 91.88 100 LEU A C 1
ATOM 809 O O . LEU A 1 100 ? -14.564 7.885 21.169 1.00 91.88 100 LEU A O 1
ATOM 813 N N . GLY A 1 101 ? -14.256 9.811 20.078 1.00 91.31 101 GLY A N 1
ATOM 814 C CA . GLY A 1 101 ? -13.784 10.567 21.242 1.00 91.31 101 GLY A CA 1
ATOM 815 C C . GLY A 1 101 ? -12.362 10.226 21.706 1.00 91.31 101 GLY A C 1
ATOM 816 O O . GLY A 1 101 ? -11.963 10.629 22.801 1.00 91.31 101 GLY A O 1
ATOM 817 N N . ILE A 1 102 ? -11.573 9.512 20.897 1.00 86.50 102 ILE A N 1
ATOM 818 C CA . ILE A 1 102 ? -10.196 9.120 21.227 1.00 86.50 102 ILE A CA 1
ATOM 819 C C . ILE A 1 102 ? -9.273 10.296 20.908 1.00 86.50 102 ILE A C 1
ATOM 821 O O . ILE A 1 102 ? -9.101 10.619 19.742 1.00 86.50 102 ILE A O 1
ATOM 825 N N . LYS A 1 103 ? -8.687 10.948 21.922 1.00 70.31 103 LYS A N 1
ATOM 826 C CA . LYS A 1 103 ? -8.009 12.259 21.787 1.00 70.31 103 LYS A CA 1
ATOM 827 C C . LYS A 1 103 ? -6.520 12.222 21.399 1.00 70.31 103 LYS A C 1
ATOM 829 O O . LYS A 1 103 ? -5.990 13.254 20.999 1.00 70.31 103 LYS A O 1
ATOM 834 N N . ASP A 1 104 ? -5.853 11.068 21.476 1.00 66.50 104 ASP A N 1
ATOM 835 C CA . ASP A 1 104 ? -4.378 10.990 21.472 1.00 66.50 104 ASP A CA 1
ATOM 836 C C . ASP A 1 104 ? -3.762 10.419 20.172 1.00 66.50 104 ASP A C 1
ATOM 838 O O . ASP A 1 104 ? -2.878 9.566 20.167 1.00 66.50 104 ASP A O 1
ATOM 842 N N . TRP A 1 105 ? -4.239 10.882 19.011 1.00 63.50 105 TRP A N 1
ATOM 843 C CA . TRP A 1 105 ? -3.757 10.439 17.687 1.00 63.50 105 TRP A CA 1
ATOM 844 C C . TRP A 1 105 ? -2.433 11.097 17.241 1.00 63.50 105 TRP A C 1
ATOM 846 O O . TRP A 1 105 ? -2.021 10.951 16.087 1.00 63.50 105 TRP A O 1
ATOM 856 N N . GLN A 1 106 ? -1.768 11.872 18.104 1.00 56.38 106 GLN A N 1
ATOM 857 C CA . GLN A 1 106 ? -0.680 12.783 17.713 1.00 56.38 106 GLN A CA 1
ATOM 858 C C . GLN A 1 106 ? 0.683 12.114 17.445 1.00 56.38 106 GLN A C 1
ATOM 860 O O . GLN A 1 106 ? 1.637 12.793 17.071 1.00 56.38 106 GLN A O 1
ATOM 865 N N . ILE A 1 107 ? 0.801 10.788 17.544 1.00 54.97 107 ILE A N 1
ATOM 866 C CA . ILE A 1 107 ? 2.109 10.109 17.549 1.00 54.97 107 ILE A CA 1
ATOM 867 C C . ILE A 1 107 ? 2.788 10.058 16.157 1.00 54.97 107 ILE A C 1
ATOM 869 O O . ILE A 1 107 ? 3.979 9.772 16.074 1.00 54.97 107 ILE A O 1
ATOM 873 N N . HIS A 1 108 ? 2.111 10.360 15.039 1.00 49.56 108 HIS A N 1
ATOM 874 C CA . HIS A 1 108 ? 2.697 10.237 13.681 1.00 49.56 108 HIS A CA 1
ATOM 875 C C . HIS A 1 108 ? 2.661 11.524 12.833 1.00 49.56 108 HIS A C 1
ATOM 877 O O . HIS A 1 108 ? 2.616 11.476 11.605 1.00 49.56 108 HIS A O 1
ATOM 883 N N . ARG A 1 109 ? 2.741 12.705 13.457 1.00 46.03 109 ARG A N 1
ATOM 884 C CA . ARG A 1 109 ? 2.831 13.993 12.740 1.00 46.03 109 ARG A CA 1
ATOM 885 C C . ARG A 1 109 ? 4.280 14.425 12.442 1.00 46.03 109 ARG A C 1
ATOM 887 O O . ARG A 1 109 ? 4.627 15.577 12.660 1.00 46.03 109 ARG A O 1
ATOM 894 N N . LYS A 1 110 ? 5.147 13.524 11.958 1.00 44.53 110 LYS A N 1
ATOM 895 C CA . LYS A 1 110 ? 6.502 13.909 11.495 1.00 44.53 110 LYS A CA 1
ATOM 896 C C . LYS A 1 110 ? 6.663 14.048 9.973 1.00 44.53 110 LYS A C 1
ATOM 898 O O . LYS A 1 110 ? 7.728 14.467 9.559 1.00 44.53 110 LYS A O 1
ATOM 903 N N . HIS A 1 111 ? 5.658 13.735 9.147 1.00 46.19 111 HIS A N 1
ATOM 904 C CA . HIS A 1 111 ? 5.833 13.700 7.677 1.00 46.19 111 HIS A CA 1
ATOM 905 C C . HIS A 1 111 ? 4.625 14.216 6.860 1.00 46.19 111 HIS A C 1
ATOM 907 O O . HIS A 1 111 ? 4.388 13.741 5.756 1.00 46.19 111 HIS A O 1
ATOM 913 N N . ILE A 1 112 ? 3.813 15.146 7.382 1.00 47.31 112 ILE A N 1
ATOM 914 C CA . ILE A 1 112 ? 2.623 15.659 6.652 1.00 47.31 112 ILE A CA 1
ATOM 915 C C . ILE A 1 112 ? 2.837 17.074 6.068 1.00 47.31 112 ILE A C 1
ATOM 917 O O . ILE A 1 112 ? 2.016 17.536 5.286 1.00 47.31 112 ILE A O 1
ATOM 921 N N . GLU A 1 113 ? 3.956 17.744 6.361 1.00 36.66 113 GLU A N 1
ATOM 922 C CA . GLU A 1 113 ? 4.229 19.115 5.880 1.00 36.66 113 GLU A CA 1
ATOM 923 C C . GLU A 1 113 ? 5.393 19.210 4.877 1.00 36.66 113 GLU A C 1
ATOM 925 O O . GLU A 1 113 ? 5.987 20.271 4.727 1.00 36.66 113 GLU A O 1
ATOM 930 N N . GLU A 1 114 ? 5.698 18.137 4.141 1.00 32.47 114 GLU A N 1
ATOM 931 C CA . GLU A 1 114 ? 6.531 18.246 2.937 1.00 32.47 114 GLU A CA 1
ATOM 932 C C . GLU A 1 114 ? 5.695 17.913 1.693 1.00 32.47 114 GLU A C 1
ATOM 934 O O . GLU A 1 114 ? 5.166 16.798 1.584 1.00 32.47 114 GLU A O 1
ATOM 939 N N . PRO A 1 115 ? 5.514 18.870 0.763 1.00 41.53 115 PRO A N 1
ATOM 940 C CA . PRO A 1 115 ? 4.853 18.597 -0.503 1.00 41.53 115 PRO A CA 1
ATOM 941 C C . PRO A 1 115 ? 5.710 17.621 -1.317 1.00 41.53 115 PRO A C 1
ATOM 943 O O . PRO A 1 115 ? 6.904 17.843 -1.510 1.00 41.53 115 PRO A O 1
ATOM 946 N N . ARG A 1 116 ? 5.084 16.530 -1.768 1.00 40.53 116 ARG A N 1
ATOM 947 C CA . ARG A 1 116 ? 5.641 15.652 -2.806 1.00 40.53 116 ARG A CA 1
ATOM 948 C C . ARG A 1 116 ? 5.635 16.348 -4.158 1.00 40.53 116 ARG A C 1
ATOM 950 O O . ARG A 1 116 ? 4.623 17.030 -4.436 1.00 40.53 116 ARG A O 1
#

Radius of gyration: 23.94 Å; chains: 1; bounding box: 53×37×52 Å

Sequence (116 aa):
KYRLAEVNEEEITYNHKHSLPQAVLTAIKPTYRDLSRLDLLKKCLHGKTQNVNESFNNVVWNRIPKNVFVGRETLVLGVHDAVLTFNEGNIGRIKVLKELGIKDWQIHRKHIEEPR

pLDDT: mean 82.65, std 15.69, range [32.47, 97.56]

Foldseek 3Di:
DCVVCVVVVNNVVDDDPDDDPPVVCVVCVVVVVVCPDPVNVVVCVVVDDPCLPVVLVVLLCVQPPPPDDDDPVSSVVSNVVSVQCSVPNCVSVVVVCVVVVNDPPPPPPPPPPDDD